Protein AF-A0A2P4QZ65-F1 (afdb_monomer)

Secondary structure (DSSP, 8-state):
-HHHHHHHHHHHHHHTS-TTTTS--SHHHHHHHHTT--PPPPTTS-HHHHHHHHHHT-SSGGGSPPHHHHHHHH-

Foldseek 3Di:
DVLQVVLQVLQCVQPVDHWPPVDDPDPVVVVVLLVPDGGDRDPPDDPLSVVLSCQSSDSDPVSHDDPVVSVVSVD

Mean predicted aligned error: 2.51 Å

Solvent-accessible surface area (backbone atoms only — not comparable to full-atom values): 4602 Å² total; per-residue (Å²): 108,71,50,40,53,49,24,48,49,53,50,24,70,72,62,77,43,68,75,59,74,93,52,70,98,46,72,68,47,55,50,42,45,71,76,52,61,71,75,82,84,66,86,90,63,56,68,68,58,51,53,50,42,53,35,26,54,39,79,54,71,85,70,27,61,54,72,66,62,47,53,67,71,73,107

pLDDT: mean 95.11, std 2.54, range [80.81, 97.88]

Sequence (75 aa):
SDIYSIAMLMWEISSGQPPFINYEHDYYLAMKIIEGIRPKIVPGIPIEYKNLLIQCWDANPLNRPDVKTLLDKIR

InterPro domains:
  IPR000719 Protein kinase domain [PS50011] (1-75)
  IPR001245 Serine-threonine/tyrosine-protein kinase, catalytic domain [PF07714] (1-73)
  IPR011009 Protein kinase-like domain superfamily [SSF56112] (1-72)
  IPR053215 TKL Ser/Thr protein kinase [PTHR45756] (1-74)

Organism: Rhizophagus irregularis (strain DAOM 181602 / DAOM 197198 / MUCL 43194) (NCBI:txid747089)

Radius of gyration: 12.4 Å; Cα contacts (8 Å, |Δi|>4): 50; chains: 1; bounding box: 28×16×34 Å

Structure (mmCIF, N/CA/C/O backbone):
data_AF-A0A2P4QZ65-F1
#
_entry.id   AF-A0A2P4QZ65-F1
#
loop_
_atom_site.group_PDB
_atom_site.id
_atom_site.type_symbol
_atom_site.label_atom_id
_atom_site.label_alt_id
_atom_site.label_comp_id
_atom_site.label_asym_id
_atom_site.label_entity_id
_atom_site.label_seq_id
_atom_site.pdbx_PDB_ins_code
_atom_site.Cartn_x
_atom_site.Cartn_y
_atom_site.Cartn_z
_atom_site.occupancy
_atom_site.B_iso_or_equiv
_atom_site.auth_seq_id
_atom_site.auth_comp_id
_atom_site.auth_asym_id
_atom_site.auth_atom_id
_atom_site.pdbx_PDB_model_num
ATOM 1 N N . SER A 1 1 ? 7.831 -5.764 1.776 1.00 87.81 1 SER A N 1
ATOM 2 C CA . SER A 1 1 ? 7.533 -5.413 3.181 1.00 87.81 1 SER A CA 1
ATOM 3 C C . SER A 1 1 ? 6.059 -5.657 3.399 1.00 87.81 1 SER A C 1
ATOM 5 O O . SER A 1 1 ? 5.278 -5.236 2.552 1.00 87.81 1 SER A O 1
ATOM 7 N N . ASP A 1 2 ? 5.696 -6.319 4.493 1.00 95.81 2 ASP A N 1
ATOM 8 C CA . ASP A 1 2 ? 4.330 -6.803 4.735 1.00 95.81 2 ASP A CA 1
ATOM 9 C C . ASP A 1 2 ? 3.293 -5.677 4.752 1.00 95.81 2 ASP A C 1
ATOM 11 O O . ASP A 1 2 ? 2.228 -5.818 4.165 1.00 95.81 2 ASP A O 1
ATOM 15 N N . ILE A 1 3 ? 3.634 -4.512 5.312 1.00 97.25 3 ILE A N 1
ATOM 16 C CA . ILE A 1 3 ? 2.737 -3.344 5.364 1.00 97.25 3 ILE A CA 1
ATOM 17 C C . ILE A 1 3 ? 2.380 -2.832 3.963 1.00 97.25 3 ILE A C 1
ATOM 19 O O . ILE A 1 3 ? 1.230 -2.489 3.695 1.00 97.25 3 ILE A O 1
ATOM 23 N N . TYR A 1 4 ? 3.344 -2.846 3.038 1.00 96.31 4 TYR A N 1
ATOM 24 C CA . TYR A 1 4 ? 3.082 -2.491 1.64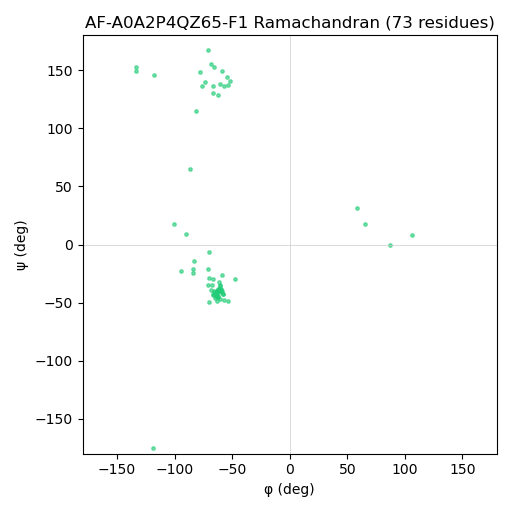3 1.00 96.31 4 TYR A CA 1
ATOM 25 C C . TYR A 1 4 ? 2.154 -3.516 0.977 1.00 96.31 4 TYR A C 1
ATOM 27 O O . TYR A 1 4 ? 1.216 -3.139 0.279 1.00 96.31 4 TYR A O 1
ATOM 35 N N . SER A 1 5 ? 2.387 -4.810 1.216 1.00 96.12 5 SER A N 1
ATOM 36 C CA . SER A 1 5 ? 1.529 -5.876 0.692 1.00 96.12 5 SER A CA 1
ATOM 37 C C . SER A 1 5 ? 0.102 -5.775 1.242 1.00 96.12 5 SER A C 1
ATOM 39 O O . SER A 1 5 ? -0.852 -5.938 0.488 1.00 96.12 5 SER A O 1
ATOM 41 N N . ILE A 1 6 ? -0.065 -5.422 2.521 1.00 96.81 6 ILE A N 1
ATOM 42 C CA . ILE A 1 6 ? -1.385 -5.163 3.115 1.00 96.81 6 ILE A CA 1
ATOM 43 C C . ILE A 1 6 ? -2.063 -3.973 2.431 1.00 96.81 6 ILE A C 1
ATOM 45 O O . ILE A 1 6 ? -3.250 -4.050 2.136 1.00 96.81 6 ILE A O 1
ATOM 49 N N . ALA A 1 7 ? -1.330 -2.908 2.096 1.00 97.12 7 ALA A N 1
ATOM 50 C CA . ALA A 1 7 ? -1.889 -1.798 1.325 1.00 97.12 7 ALA A CA 1
ATOM 51 C C . ALA A 1 7 ? -2.407 -2.250 -0.055 1.00 97.12 7 ALA A C 1
ATOM 53 O O . ALA A 1 7 ? -3.465 -1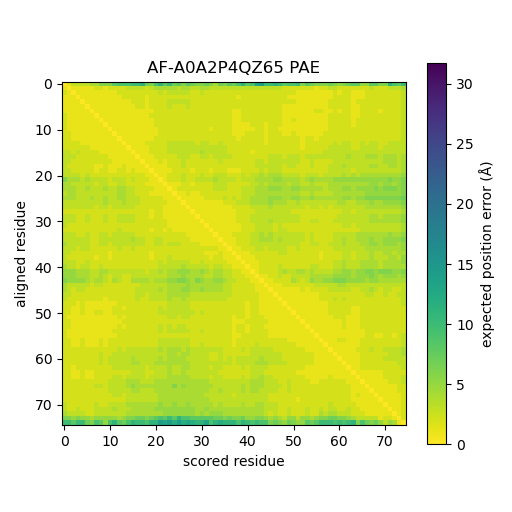.805 -0.494 1.00 97.12 7 ALA A O 1
ATOM 54 N N . MET A 1 8 ? -1.696 -3.159 -0.733 1.00 97.56 8 MET A N 1
ATOM 55 C CA . MET A 1 8 ? -2.167 -3.728 -2.003 1.00 97.56 8 MET A CA 1
ATOM 56 C C . MET A 1 8 ? -3.466 -4.521 -1.817 1.00 97.56 8 MET A C 1
ATOM 58 O O . MET A 1 8 ? -4.398 -4.332 -2.594 1.00 97.56 8 MET A O 1
ATOM 62 N N . LEU A 1 9 ? -3.570 -5.323 -0.753 1.00 97.12 9 LEU A N 1
ATOM 63 C CA . LEU A 1 9 ? -4.801 -6.048 -0.413 1.00 97.12 9 LEU A CA 1
ATOM 64 C C . LEU A 1 9 ? -5.953 -5.102 -0.061 1.00 97.12 9 LEU A C 1
ATOM 66 O O . LEU A 1 9 ? -7.075 -5.296 -0.515 1.00 97.12 9 LEU A O 1
ATOM 70 N N . MET A 1 10 ? -5.687 -4.051 0.716 1.00 96.44 10 MET A N 1
ATOM 71 C CA . MET A 1 10 ? -6.681 -3.027 1.038 1.00 96.44 10 MET A CA 1
ATOM 72 C C . MET A 1 10 ? -7.233 -2.366 -0.233 1.00 96.44 10 MET A C 1
ATOM 74 O O . MET A 1 10 ? -8.441 -2.160 -0.378 1.00 96.44 10 MET A O 1
ATOM 78 N N . TRP A 1 11 ? -6.351 -2.055 -1.185 1.00 97.81 11 TRP A N 1
ATOM 79 C CA . TRP A 1 11 ? -6.756 -1.504 -2.474 1.00 97.81 11 TRP A CA 1
ATOM 80 C C . TRP A 1 11 ? -7.551 -2.510 -3.317 1.00 97.81 11 TRP A C 1
ATOM 82 O O . TRP A 1 11 ? -8.568 -2.137 -3.902 1.00 97.81 11 TRP A O 1
ATOM 92 N N . GLU A 1 12 ? -7.136 -3.777 -3.357 1.00 97.88 12 GLU A N 1
ATOM 93 C CA . GLU A 1 12 ? -7.846 -4.854 -4.063 1.00 97.88 12 GLU A CA 1
ATOM 94 C C . GLU A 1 12 ? -9.261 -5.055 -3.505 1.00 97.88 12 GLU A C 1
ATOM 96 O O . GLU A 1 12 ? -10.224 -5.051 -4.266 1.00 97.88 12 GLU A O 1
ATOM 101 N N . ILE A 1 13 ? -9.416 -5.113 -2.179 1.00 96.12 13 ILE A N 1
ATOM 102 C CA . ILE A 1 13 ? -10.724 -5.218 -1.507 1.00 96.12 13 ILE A CA 1
ATOM 103 C C . ILE A 1 13 ? -11.613 -4.015 -1.846 1.00 96.12 13 ILE A C 1
ATOM 105 O O . ILE A 1 13 ? -12.807 -4.168 -2.090 1.00 96.12 13 ILE A O 1
ATOM 109 N N . SER A 1 14 ? -11.031 -2.816 -1.876 1.00 95.88 14 SER A N 1
ATOM 110 C CA . SER A 1 14 ? -11.764 -1.578 -2.162 1.00 95.88 14 SER A CA 1
ATOM 111 C C . SER A 1 14 ? -12.198 -1.450 -3.621 1.00 95.88 14 SER A C 1
ATOM 113 O O . SER A 1 14 ? -13.228 -0.846 -3.910 1.00 95.88 14 SER A O 1
ATOM 115 N N . SER A 1 15 ? -11.384 -1.953 -4.549 1.00 96.19 15 SER A N 1
ATOM 116 C CA . SER A 1 15 ? -11.613 -1.834 -5.993 1.00 96.19 15 SER A CA 1
ATOM 117 C C . SER A 1 15 ? -12.343 -3.031 -6.594 1.00 96.19 15 SER A C 1
ATOM 119 O O . SER A 1 15 ? -12.937 -2.898 -7.663 1.00 96.19 15 SER A O 1
ATOM 121 N N . GLY A 1 16 ? -12.281 -4.192 -5.938 1.00 96.44 16 GLY A N 1
ATOM 122 C CA . GLY A 1 16 ? -12.689 -5.473 -6.508 1.00 96.44 16 GLY A CA 1
ATOM 123 C C . GLY A 1 16 ? -11.811 -5.920 -7.681 1.00 96.44 16 GLY A C 1
AT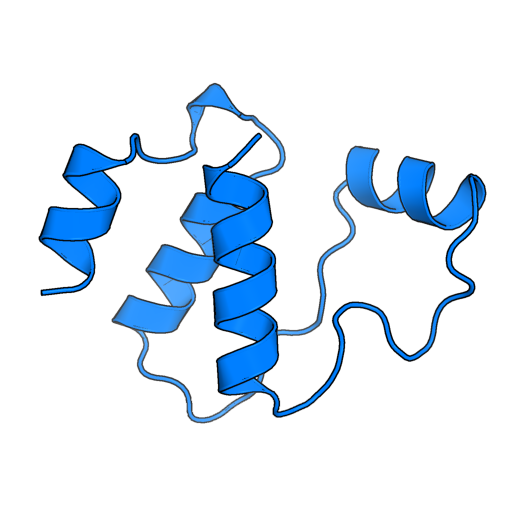OM 124 O O . GLY A 1 16 ? -12.251 -6.747 -8.478 1.00 96.44 16 GLY A O 1
ATOM 125 N N . GLN A 1 17 ? -10.611 -5.350 -7.841 1.00 96.25 17 GLN A N 1
ATOM 126 C CA . GLN A 1 17 ? -9.715 -5.610 -8.968 1.00 96.25 17 GLN A CA 1
ATOM 127 C C . GLN A 1 17 ? -8.274 -5.851 -8.502 1.00 96.25 17 GLN A C 1
ATOM 129 O O . GLN A 1 17 ? -7.835 -5.223 -7.537 1.00 96.25 17 GLN A O 1
ATOM 134 N N . PRO A 1 18 ? -7.498 -6.681 -9.225 1.00 95.62 18 PRO A N 1
ATOM 135 C CA . PRO A 1 18 ? -6.065 -6.810 -8.989 1.00 95.62 18 PRO A CA 1
ATOM 136 C C . PRO A 1 18 ? -5.333 -5.460 -9.111 1.00 95.62 18 PRO A C 1
ATOM 138 O O . PRO A 1 18 ? -5.582 -4.706 -10.064 1.00 95.62 18 PRO A O 1
ATOM 141 N N . PRO A 1 19 ? -4.405 -5.132 -8.192 1.00 95.81 19 PRO A N 1
ATOM 142 C CA . PRO A 1 19 ? -3.550 -3.956 -8.306 1.00 95.81 19 PRO A CA 1
ATOM 143 C C . PRO A 1 19 ? -2.817 -3.937 -9.645 1.00 95.81 19 PRO A C 1
ATOM 145 O O . PRO A 1 19 ? -2.295 -4.951 -10.089 1.00 95.81 19 PRO A O 1
ATOM 148 N N . PHE A 1 20 ? -2.758 -2.765 -10.280 1.00 95.81 20 PHE A N 1
ATOM 149 C CA . PHE A 1 20 ? -2.068 -2.582 -11.561 1.00 95.81 20 PHE A CA 1
ATOM 150 C C . PHE A 1 20 ? -2.581 -3.480 -12.706 1.00 95.81 20 PHE A C 1
ATOM 152 O O . PHE A 1 20 ? -1.823 -3.774 -13.622 1.00 95.81 20 PHE A O 1
ATOM 159 N N . ILE A 1 21 ? -3.874 -3.833 -12.725 1.00 94.69 21 ILE A N 1
ATOM 160 C CA . ILE A 1 21 ? -4.507 -4.662 -13.778 1.00 94.69 21 ILE A CA 1
ATOM 161 C C . ILE A 1 21 ? -4.190 -4.234 -15.226 1.00 94.69 21 ILE A C 1
ATOM 163 O O . ILE A 1 21 ? -4.143 -5.069 -16.122 1.00 94.69 21 ILE A O 1
ATOM 167 N N . ASN A 1 22 ? -3.940 -2.942 -15.458 1.00 93.50 22 ASN A N 1
ATOM 168 C CA . ASN A 1 22 ? -3.633 -2.387 -16.780 1.00 93.50 22 ASN A CA 1
ATOM 169 C C . ASN A 1 22 ? -2.128 -2.365 -17.117 1.00 93.50 22 ASN A C 1
ATOM 171 O O . ASN A 1 22 ? -1.736 -1.716 -18.086 1.00 93.50 22 ASN A O 1
ATOM 175 N N . TYR A 1 23 ? -1.281 -2.997 -16.304 1.00 94.44 23 TYR A N 1
ATOM 176 C CA . TYR A 1 23 ? 0.165 -3.062 -16.501 1.00 94.44 23 TYR A CA 1
ATOM 177 C C . TYR A 1 23 ? 0.624 -4.510 -16.684 1.00 94.44 23 TYR A C 1
ATOM 179 O O . TYR A 1 23 ? 0.113 -5.436 -16.052 1.00 94.44 23 TYR A O 1
ATOM 187 N N . GLU A 1 24 ? 1.647 -4.696 -17.515 1.00 96.12 24 GLU A N 1
ATOM 188 C CA . GLU A 1 24 ? 2.397 -5.947 -17.534 1.00 96.12 24 GLU A CA 1
ATOM 189 C C . GLU A 1 24 ? 3.163 -6.104 -16.216 1.00 96.12 24 GLU A C 1
ATOM 191 O O . GLU A 1 24 ? 3.744 -5.150 -15.697 1.00 96.12 24 GLU A O 1
ATOM 196 N N . HIS A 1 25 ? 3.135 -7.308 -15.646 1.00 94.31 25 HIS A N 1
ATOM 197 C CA . HIS A 1 25 ? 3.752 -7.599 -14.352 1.00 94.31 25 HIS A CA 1
ATOM 198 C C . HIS A 1 25 ? 5.226 -7.968 -14.534 1.00 94.31 25 HIS A C 1
ATOM 200 O O . HIS A 1 25 ? 5.641 -9.103 -14.300 1.00 94.31 25 HIS A O 1
ATOM 206 N N . ASP A 1 26 ? 6.004 -6.997 -15.000 1.00 96.62 26 ASP A N 1
ATOM 207 C CA . ASP A 1 26 ? 7.396 -7.155 -15.395 1.00 96.62 26 ASP A CA 1
ATOM 208 C C . ASP A 1 26 ? 8.358 -6.283 -14.564 1.00 96.62 26 ASP A C 1
ATOM 210 O O . ASP A 1 26 ? 7.991 -5.608 -13.594 1.00 96.62 26 ASP A O 1
ATOM 214 N N . TYR A 1 27 ? 9.635 -6.306 -14.950 1.00 97.31 27 TYR A N 1
ATOM 215 C CA . TYR A 1 27 ? 10.673 -5.491 -14.325 1.00 97.31 27 TYR A CA 1
ATOM 216 C C . TYR A 1 27 ? 10.397 -3.982 -14.440 1.00 97.31 27 TYR A C 1
ATOM 218 O O . TYR A 1 27 ? 10.691 -3.229 -13.510 1.00 97.31 27 TYR A O 1
ATOM 226 N N . TYR A 1 28 ? 9.808 -3.524 -15.548 1.00 97.25 28 TYR A N 1
ATOM 227 C CA . TYR A 1 28 ? 9.514 -2.106 -15.747 1.00 97.25 28 TYR A CA 1
ATOM 228 C C . TYR A 1 28 ? 8.428 -1.622 -14.789 1.00 97.25 28 TYR A C 1
ATOM 230 O O . TYR A 1 28 ? 8.547 -0.525 -14.237 1.00 97.25 28 TYR A O 1
ATOM 238 N N . LEU A 1 29 ? 7.396 -2.432 -14.535 1.00 96.75 29 LEU A N 1
ATOM 239 C CA . LEU A 1 29 ? 6.407 -2.130 -13.504 1.00 96.75 29 LEU A CA 1
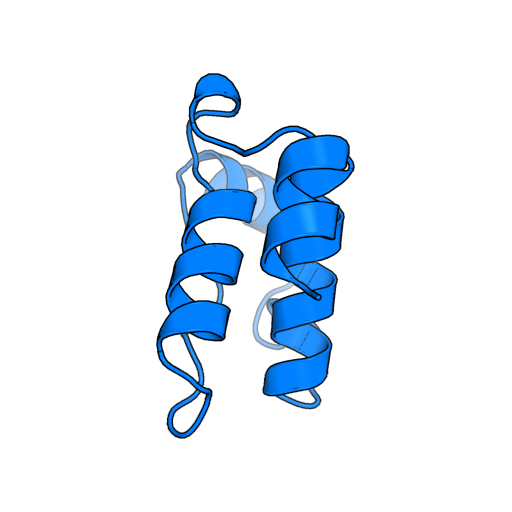ATOM 240 C C . LEU A 1 29 ? 7.052 -2.068 -12.116 1.00 96.75 29 LEU A C 1
ATOM 242 O O . LEU A 1 29 ? 6.790 -1.122 -11.370 1.00 96.75 29 LEU A O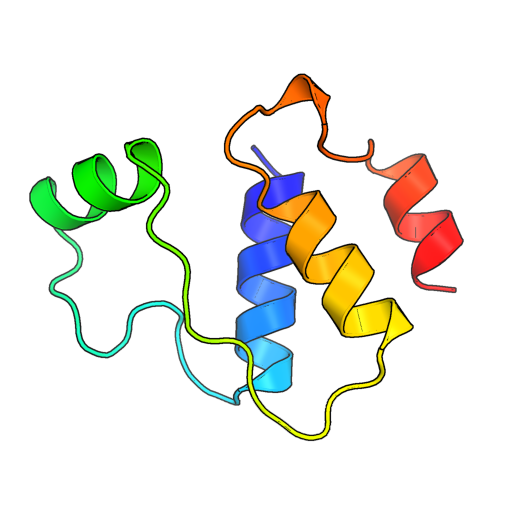 1
ATOM 246 N N . ALA A 1 30 ? 7.930 -3.017 -11.782 1.00 95.38 30 ALA A N 1
ATOM 247 C CA . ALA A 1 30 ? 8.638 -3.009 -10.502 1.00 95.38 30 ALA A CA 1
ATOM 248 C C . ALA A 1 30 ? 9.451 -1.716 -10.298 1.00 95.38 30 ALA A C 1
ATOM 250 O O . ALA A 1 30 ? 9.374 -1.110 -9.227 1.00 95.38 30 ALA A O 1
ATOM 251 N N . MET A 1 31 ? 10.155 -1.237 -11.332 1.00 96.44 31 MET A N 1
ATOM 252 C CA . MET A 1 31 ? 10.884 0.037 -11.266 1.00 96.44 31 MET A CA 1
ATOM 253 C C . MET A 1 31 ? 9.944 1.231 -11.086 1.00 96.44 31 MET A C 1
ATOM 255 O O . MET A 1 31 ? 10.175 2.051 -10.201 1.00 96.44 31 MET A O 1
ATOM 259 N N . LYS A 1 32 ? 8.824 1.292 -11.818 1.00 95.56 32 LYS A N 1
ATOM 260 C CA . LYS A 1 32 ? 7.825 2.363 -11.635 1.00 95.56 32 LYS A CA 1
ATOM 261 C C . LYS A 1 32 ? 7.243 2.380 -10.217 1.00 95.56 32 LYS A C 1
ATOM 263 O O . LYS A 1 32 ? 6.963 3.447 -9.672 1.00 95.56 32 LYS A O 1
ATOM 268 N N . ILE A 1 33 ? 7.051 1.211 -9.599 1.00 94.88 33 ILE A N 1
ATOM 269 C CA . ILE A 1 33 ? 6.582 1.090 -8.206 1.00 94.88 33 ILE A CA 1
ATOM 270 C C . ILE A 1 33 ? 7.606 1.670 -7.229 1.00 94.88 33 ILE A C 1
ATOM 272 O O . ILE A 1 33 ? 7.218 2.393 -6.301 1.00 94.88 33 ILE A O 1
ATOM 276 N N . ILE A 1 34 ? 8.892 1.394 -7.457 1.00 91.75 34 ILE A N 1
ATOM 277 C CA . ILE A 1 34 ? 10.003 1.969 -6.688 1.00 91.75 34 ILE A CA 1
ATOM 278 C C . ILE A 1 34 ? 10.046 3.495 -6.866 1.00 91.75 34 ILE A C 1
ATOM 280 O O . ILE A 1 34 ? 10.202 4.210 -5.880 1.00 91.75 34 ILE A O 1
ATOM 284 N N . GLU A 1 35 ? 9.803 3.997 -8.080 1.00 92.12 35 GLU A N 1
ATOM 285 C CA . GLU A 1 35 ? 9.702 5.434 -8.394 1.00 92.12 35 GLU A CA 1
ATOM 286 C C . GLU A 1 35 ? 8.443 6.111 -7.824 1.00 92.12 35 GLU A C 1
ATOM 288 O O . GLU A 1 35 ? 8.311 7.332 -7.877 1.00 92.12 35 GLU A O 1
ATOM 293 N N . GLY A 1 36 ? 7.522 5.342 -7.239 1.00 91.75 36 GLY A N 1
ATOM 294 C CA . GLY A 1 36 ? 6.383 5.881 -6.501 1.00 91.75 36 GLY A CA 1
ATOM 295 C C . GLY A 1 36 ? 5.037 5.785 -7.211 1.00 91.75 36 GLY A C 1
ATOM 296 O O . GLY A 1 36 ? 4.059 6.308 -6.676 1.00 91.75 36 GLY A O 1
ATOM 297 N N . ILE A 1 37 ? 4.918 5.094 -8.354 1.00 94.62 37 ILE A N 1
ATOM 298 C CA . ILE A 1 37 ? 3.595 4.867 -8.956 1.00 94.62 37 ILE A CA 1
ATOM 299 C C . ILE A 1 37 ? 2.706 4.076 -7.990 1.00 94.62 37 ILE A C 1
ATOM 301 O O . ILE A 1 37 ? 3.152 3.129 -7.333 1.00 94.62 37 ILE A O 1
ATOM 305 N N 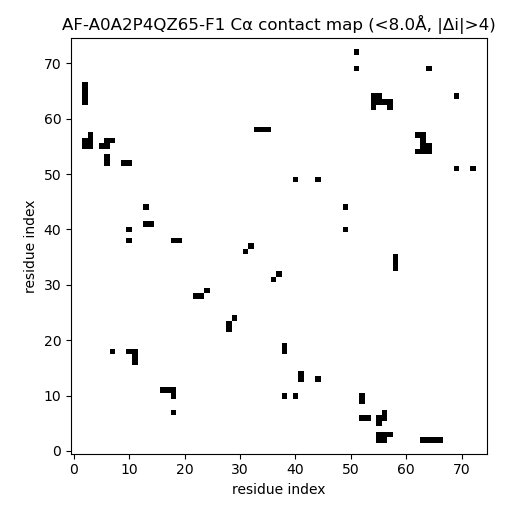. ARG A 1 38 ? 1.435 4.463 -7.885 1.00 95.75 38 ARG A N 1
ATOM 306 C CA . ARG A 1 38 ? 0.432 3.783 -7.058 1.00 95.75 38 ARG A CA 1
ATOM 307 C C . ARG A 1 38 ? -0.859 3.584 -7.847 1.00 95.75 38 ARG A C 1
ATOM 309 O O . ARG A 1 3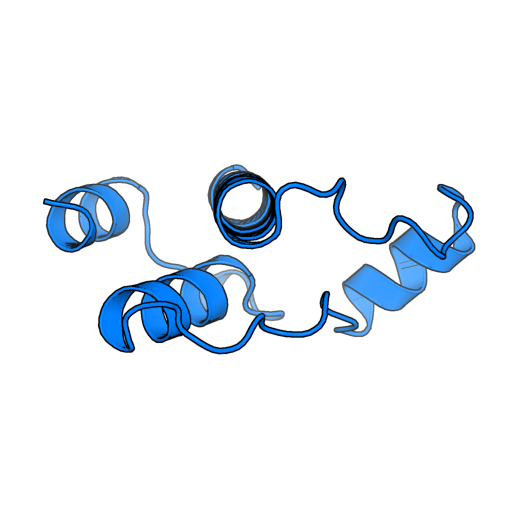8 ? -1.141 4.384 -8.743 1.00 95.75 38 ARG A O 1
ATOM 316 N N . PRO A 1 39 ? -1.657 2.554 -7.521 1.00 95.81 39 PRO A N 1
ATOM 317 C CA . PRO A 1 39 ? -2.986 2.406 -8.089 1.00 95.81 39 PRO A CA 1
ATOM 318 C C . PRO A 1 39 ? -3.859 3.626 -7.770 1.00 95.81 39 PRO A C 1
ATOM 320 O O . PRO A 1 39 ? -3.721 4.266 -6.723 1.00 95.81 39 PRO A O 1
ATOM 323 N N . LYS A 1 40 ? -4.789 3.956 -8.668 1.00 94.69 40 LYS A N 1
ATOM 324 C CA . LYS A 1 40 ? -5.708 5.078 -8.458 1.00 94.69 40 LYS A CA 1
ATOM 325 C C . LYS A 1 40 ? -6.646 4.769 -7.291 1.00 94.69 40 LYS A C 1
ATOM 327 O O . LYS A 1 40 ? -7.269 3.712 -7.262 1.00 94.69 40 LYS A O 1
ATOM 332 N N . ILE A 1 41 ? -6.781 5.699 -6.348 1.00 94.62 41 ILE A N 1
ATOM 333 C CA . ILE A 1 41 ? -7.750 5.568 -5.253 1.00 94.62 41 ILE A CA 1
ATOM 334 C C . ILE A 1 41 ? -9.173 5.533 -5.822 1.00 94.62 41 ILE A C 1
ATOM 336 O O . ILE A 1 41 ? -9.559 6.408 -6.603 1.00 94.62 41 ILE A O 1
ATOM 340 N N . VAL A 1 42 ? -9.941 4.529 -5.406 1.00 93.50 42 VAL A N 1
ATOM 341 C CA . VAL A 1 42 ? -11.341 4.346 -5.798 1.00 93.50 42 VAL A CA 1
ATOM 342 C C . VAL A 1 42 ? -12.220 5.345 -5.030 1.00 93.50 42 VAL A C 1
ATOM 344 O O . VAL A 1 42 ? -11.999 5.553 -3.833 1.00 93.50 42 VAL A O 1
ATOM 347 N N . PRO A 1 43 ? -13.188 6.012 -5.684 1.00 94.12 43 PRO A N 1
ATOM 348 C CA . PRO A 1 43 ? -14.130 6.883 -4.989 1.00 94.12 43 PRO A CA 1
ATOM 349 C C . PRO A 1 43 ? -15.078 6.077 -4.088 1.00 94.12 43 PRO A C 1
ATOM 351 O O . PRO A 1 43 ? -15.351 4.911 -4.348 1.00 94.12 43 PRO A O 1
ATOM 354 N N . GLY A 1 44 ? -15.619 6.715 -3.049 1.00 93.62 44 GLY A N 1
ATOM 355 C CA . GLY A 1 44 ? -16.649 6.112 -2.192 1.00 93.62 44 GLY A CA 1
ATOM 356 C C . GLY A 1 44 ? -16.132 5.266 -1.025 1.00 93.62 44 GLY A C 1
ATOM 357 O O . GLY A 1 44 ? -16.943 4.787 -0.239 1.00 93.62 44 GLY A O 1
ATOM 358 N N . ILE A 1 45 ? -14.813 5.119 -0.861 1.00 95.31 45 ILE A N 1
ATOM 359 C CA . ILE A 1 45 ? -14.237 4.510 0.348 1.00 95.31 45 ILE 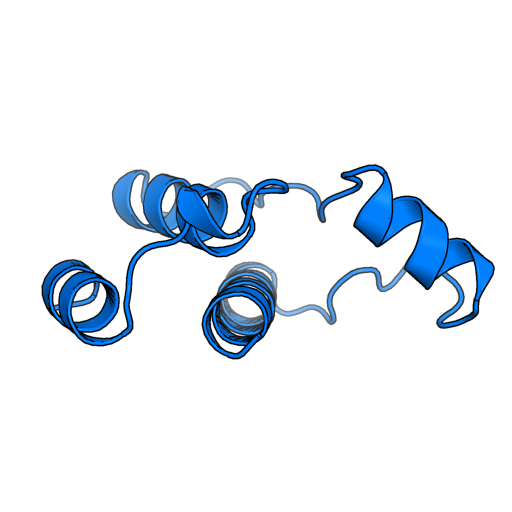A CA 1
ATOM 360 C C . ILE A 1 45 ? -14.225 5.503 1.528 1.00 95.31 45 ILE A C 1
ATOM 362 O O . ILE A 1 45 ? -14.048 6.706 1.295 1.00 95.31 45 ILE A O 1
ATOM 366 N N . PRO A 1 46 ? -14.359 5.033 2.787 1.00 95.56 46 PRO A N 1
ATOM 367 C CA . PRO A 1 46 ? -14.219 5.879 3.974 1.00 95.56 46 PRO A CA 1
ATOM 368 C C . PRO A 1 46 ? -12.883 6.633 3.996 1.00 95.56 46 PRO A C 1
ATOM 370 O O . PRO A 1 46 ? -11.849 6.106 3.570 1.00 95.56 46 PRO A O 1
ATOM 373 N N . ILE A 1 47 ? -12.884 7.871 4.496 1.00 95.56 47 ILE A N 1
ATOM 374 C CA . ILE A 1 47 ? -11.697 8.736 4.443 1.00 95.56 47 ILE A CA 1
ATOM 375 C C . ILE A 1 47 ? -10.562 8.209 5.326 1.00 95.56 47 ILE A C 1
ATOM 377 O O . ILE A 1 47 ? -9.395 8.276 4.943 1.00 95.56 47 ILE A O 1
ATOM 381 N N . GLU A 1 48 ? -10.898 7.608 6.461 1.00 94.62 48 GLU A N 1
ATOM 382 C CA . GLU A 1 48 ? -9.969 6.959 7.380 1.00 94.62 48 GLU A CA 1
ATOM 383 C C . GLU A 1 48 ? -9.283 5.774 6.697 1.00 94.62 48 GLU A C 1
ATOM 385 O O . GLU A 1 48 ? -8.057 5.658 6.736 1.00 94.62 48 GLU A O 1
ATOM 390 N N . TYR A 1 49 ? -10.059 4.954 5.980 1.00 95.38 49 TYR A N 1
ATOM 391 C CA . TYR A 1 49 ? -9.547 3.821 5.211 1.00 95.38 49 TYR A CA 1
ATOM 392 C C . TYR A 1 49 ? -8.602 4.281 4.099 1.00 95.38 49 TYR A C 1
ATOM 394 O O . TYR A 1 49 ? -7.506 3.741 3.945 1.00 95.38 49 TYR A O 1
ATOM 402 N N . LYS A 1 50 ? -8.990 5.325 3.353 1.00 96.62 50 LYS A N 1
ATOM 403 C CA . LYS A 1 50 ? -8.141 5.947 2.328 1.00 96.62 50 LYS A CA 1
ATOM 404 C C . LYS A 1 50 ? -6.815 6.426 2.914 1.00 96.62 50 LYS A C 1
ATOM 406 O O . LYS A 1 50 ? -5.763 6.168 2.334 1.00 96.62 50 LYS A O 1
ATOM 411 N N . ASN A 1 51 ? -6.856 7.138 4.035 1.00 96.38 51 ASN A N 1
ATOM 412 C CA . ASN A 1 51 ? -5.656 7.681 4.666 1.00 96.38 51 ASN A CA 1
ATOM 413 C C . ASN A 1 51 ? -4.736 6.559 5.156 1.00 96.38 51 ASN A C 1
ATOM 415 O O . ASN A 1 51 ? -3.525 6.633 4.960 1.00 96.38 51 ASN A O 1
ATOM 419 N N . LEU A 1 52 ? -5.308 5.501 5.732 1.00 96.56 52 LEU A N 1
ATOM 420 C CA . LEU A 1 52 ? -4.558 4.334 6.182 1.00 96.56 52 LEU A CA 1
ATOM 421 C C . LEU A 1 52 ? -3.905 3.583 5.017 1.00 96.56 52 LEU A C 1
ATOM 423 O O . LEU A 1 52 ? -2.714 3.284 5.076 1.00 96.56 52 LEU A O 1
ATOM 427 N N . LEU A 1 53 ? -4.657 3.346 3.939 1.00 96.81 53 LEU A N 1
ATOM 428 C CA . LEU A 1 53 ? -4.152 2.779 2.690 1.00 96.81 53 LEU A CA 1
ATOM 429 C C . LEU A 1 53 ? -2.961 3.592 2.163 1.00 96.81 53 LEU A C 1
ATOM 431 O O . LEU A 1 53 ? -1.911 3.024 1.858 1.00 96.81 53 LEU A O 1
ATOM 435 N N . ILE A 1 54 ? -3.107 4.923 2.115 1.00 97.06 54 ILE A N 1
ATOM 436 C CA . ILE A 1 54 ? -2.050 5.819 1.639 1.00 97.06 54 ILE A CA 1
ATOM 437 C C . ILE A 1 54 ? -0.806 5.753 2.523 1.00 97.06 54 ILE A C 1
ATOM 439 O O . ILE A 1 54 ? 0.314 5.728 2.014 1.00 97.06 54 ILE A O 1
ATOM 443 N N . GLN A 1 55 ? -0.991 5.676 3.838 1.00 96.88 55 GLN A N 1
ATOM 444 C CA . GLN A 1 55 ? 0.116 5.556 4.779 1.00 96.88 55 GLN A CA 1
ATOM 445 C C . GLN A 1 55 ? 0.865 4.222 4.614 1.00 96.88 55 GLN A C 1
ATOM 447 O O . GLN A 1 55 ? 2.093 4.181 4.667 1.00 96.88 55 GLN A O 1
ATOM 452 N N . CYS A 1 56 ? 0.148 3.119 4.390 1.00 97.31 56 CYS A N 1
ATOM 453 C CA . CYS A 1 56 ? 0.748 1.786 4.305 1.00 97.31 56 CYS A CA 1
ATOM 454 C C . CYS A 1 56 ? 1.590 1.578 3.037 1.00 97.31 56 CYS A C 1
ATOM 456 O O . CYS A 1 56 ? 2.567 0.826 3.066 1.00 97.31 56 CYS A O 1
ATOM 458 N N . TRP A 1 57 ? 1.269 2.261 1.934 1.00 96.50 57 TRP A N 1
ATOM 459 C CA . TRP A 1 57 ? 2.042 2.181 0.690 1.00 96.50 57 TRP A CA 1
ATOM 460 C C . TRP A 1 57 ? 3.000 3.358 0.460 1.00 96.50 57 TRP A C 1
ATOM 462 O O . TRP A 1 57 ? 3.428 3.575 -0.680 1.00 96.50 57 TRP A O 1
ATOM 472 N N . ASP A 1 58 ? 3.330 4.141 1.494 1.00 95.69 58 ASP A N 1
ATOM 473 C CA . ASP A 1 58 ? 4.256 5.277 1.375 1.00 95.69 58 ASP A CA 1
ATOM 474 C C . ASP A 1 58 ? 5.569 4.840 0.696 1.00 95.69 58 ASP A C 1
ATOM 476 O O . ASP A 1 58 ? 6.052 3.717 0.895 1.00 95.69 58 ASP A O 1
ATOM 480 N N . ALA A 1 59 ? 6.119 5.685 -0.178 1.00 92.81 59 ALA A N 1
ATOM 481 C CA . ALA A 1 59 ? 7.368 5.394 -0.877 1.00 92.81 59 ALA A CA 1
ATOM 482 C C . ALA A 1 59 ? 8.534 5.230 0.105 1.00 92.81 59 ALA A C 1
ATOM 484 O O . ALA A 1 59 ? 9.333 4.309 -0.062 1.00 92.81 59 ALA A O 1
ATOM 485 N N . ASN A 1 60 ? 8.574 6.042 1.162 1.00 92.38 60 ASN A N 1
ATOM 486 C CA . ASN A 1 60 ? 9.512 5.901 2.260 1.00 92.38 60 ASN A CA 1
ATOM 487 C C . ASN A 1 60 ? 9.009 4.833 3.252 1.00 92.38 60 ASN A C 1
ATOM 489 O O . ASN A 1 60 ? 7.998 5.044 3.929 1.00 92.38 60 ASN A O 1
ATOM 493 N N . PRO A 1 61 ? 9.715 3.697 3.413 1.00 92.25 61 PRO A N 1
ATOM 494 C CA . PRO A 1 61 ? 9.311 2.652 4.349 1.00 92.25 61 PRO A CA 1
ATOM 495 C C . PRO A 1 61 ? 9.208 3.118 5.806 1.00 92.25 61 PRO A C 1
ATOM 497 O O . PRO A 1 61 ? 8.432 2.532 6.552 1.00 92.25 61 PRO A O 1
ATOM 500 N N . LEU A 1 62 ? 9.944 4.164 6.201 1.00 94.75 62 LEU A N 1
ATOM 501 C CA . LEU A 1 62 ? 9.931 4.703 7.568 1.00 94.75 62 LEU A CA 1
ATOM 502 C C . LEU A 1 62 ? 8.631 5.440 7.920 1.00 94.75 62 LEU A C 1
ATOM 504 O O . LEU A 1 62 ? 8.317 5.587 9.096 1.00 94.75 62 LEU A O 1
ATOM 508 N N . ASN A 1 63 ? 7.873 5.891 6.919 1.00 95.81 63 ASN A N 1
ATOM 509 C CA . ASN A 1 63 ? 6.584 6.558 7.126 1.00 95.81 63 ASN A CA 1
ATOM 510 C C . ASN A 1 63 ? 5.427 5.562 7.304 1.00 95.81 63 ASN A C 1
ATOM 512 O O . ASN A 1 63 ? 4.322 5.941 7.714 1.00 95.81 63 ASN A O 1
ATOM 516 N N . ARG A 1 64 ? 5.661 4.289 6.963 1.00 96.94 64 ARG A N 1
ATOM 517 C CA . ARG A 1 64 ? 4.655 3.234 7.058 1.00 96.94 64 ARG A CA 1
ATOM 518 C C . ARG A 1 64 ? 4.448 2.869 8.530 1.00 96.94 64 ARG A C 1
ATOM 520 O O . ARG A 1 64 ? 5.425 2.791 9.274 1.00 96.94 64 ARG A O 1
ATOM 527 N N . PRO A 1 65 ? 3.201 2.633 8.967 1.00 97.06 65 PRO A N 1
ATOM 528 C CA . PRO A 1 65 ? 2.949 2.187 10.329 1.00 97.06 65 PRO A CA 1
ATOM 529 C C . PRO A 1 65 ? 3.541 0.791 10.543 1.00 97.06 65 PRO A C 1
ATOM 531 O O . PRO A 1 65 ? 3.620 -0.007 9.608 1.00 97.06 65 PRO A O 1
ATOM 534 N N . ASP A 1 66 ? 3.903 0.469 11.781 1.00 96.00 66 ASP A N 1
ATOM 535 C CA . ASP A 1 66 ? 4.130 -0.924 12.155 1.00 96.00 66 ASP A CA 1
ATOM 536 C C . ASP A 1 66 ? 2.803 -1.702 12.221 1.00 96.00 66 ASP A C 1
ATOM 538 O O . ASP A 1 66 ? 1.704 -1.137 12.199 1.00 96.00 66 ASP A O 1
ATOM 542 N N . VAL A 1 67 ? 2.903 -3.031 12.298 1.00 94.62 67 VAL A N 1
ATOM 543 C CA . VAL A 1 67 ? 1.729 -3.915 12.296 1.00 94.62 67 VAL A CA 1
ATOM 544 C C . VAL A 1 67 ? 0.798 -3.657 13.483 1.00 94.62 67 VAL A C 1
ATOM 546 O O . VAL A 1 67 ? -0.415 -3.788 13.346 1.00 94.62 67 VAL A O 1
ATOM 549 N N . LYS A 1 68 ? 1.337 -3.253 14.639 1.00 95.75 68 LYS A N 1
ATOM 550 C CA . LYS A 1 68 ? 0.544 -2.988 15.842 1.00 95.75 68 LYS A CA 1
ATOM 551 C C . LYS A 1 68 ? -0.300 -1.728 15.652 1.00 95.75 68 LYS A C 1
ATOM 553 O O . LYS A 1 68 ? -1.512 -1.773 15.817 1.00 95.75 68 LYS A O 1
ATOM 558 N N . THR A 1 69 ? 0.334 -0.649 15.207 1.00 95.56 69 THR A N 1
ATOM 559 C CA . THR A 1 69 ? -0.309 0.624 14.869 1.00 95.56 69 THR A CA 1
ATOM 560 C C . THR A 1 69 ? -1.360 0.439 13.778 1.00 95.56 69 THR A C 1
ATOM 562 O O . THR A 1 69 ? -2.431 1.035 13.842 1.00 95.56 69 THR A O 1
ATOM 565 N N . LEU A 1 70 ? -1.072 -0.391 12.773 1.00 95.25 70 LEU A N 1
ATOM 566 C CA . LEU A 1 70 ? -2.024 -0.720 11.716 1.00 95.25 70 LEU A CA 1
ATOM 567 C C . LEU A 1 70 ? -3.261 -1.443 12.270 1.00 95.25 70 LEU A C 1
ATOM 569 O O . LEU A 1 70 ? -4.381 -1.038 11.970 1.00 95.25 70 LEU A O 1
ATOM 573 N N . LEU A 1 71 ? -3.073 -2.471 13.102 1.00 94.06 71 LEU A N 1
ATOM 574 C CA . LEU A 1 71 ? -4.173 -3.210 13.731 1.00 94.06 71 LEU A CA 1
ATOM 575 C C . LEU A 1 71 ? -5.042 -2.317 14.621 1.00 94.06 71 LEU A C 1
ATOM 577 O O . LEU A 1 71 ? -6.265 -2.439 14.588 1.00 94.06 71 LEU A O 1
ATOM 581 N N . ASP A 1 72 ? -4.426 -1.404 15.371 1.00 95.00 72 ASP A N 1
ATOM 582 C CA . ASP A 1 72 ? -5.145 -0.460 16.229 1.00 95.00 72 ASP A CA 1
ATOM 583 C C . ASP A 1 72 ? -5.988 0.538 15.416 1.00 95.00 72 ASP A C 1
ATOM 585 O O . ASP A 1 72 ? -7.035 0.967 15.888 1.00 95.00 72 ASP A O 1
ATOM 589 N N . LYS A 1 73 ? -5.571 0.882 14.188 1.00 92.81 73 LYS A N 1
ATOM 590 C CA . LYS A 1 73 ? -6.311 1.787 13.287 1.00 92.81 73 LYS A CA 1
ATOM 591 C C . LYS A 1 73 ? -7.413 1.112 12.462 1.00 92.81 73 LYS A C 1
ATOM 593 O O . LYS A 1 73 ? -8.259 1.818 11.924 1.00 92.81 73 LYS A O 1
ATOM 598 N N . ILE A 1 74 ? -7.354 -0.208 12.278 1.00 87.62 74 ILE A N 1
ATOM 59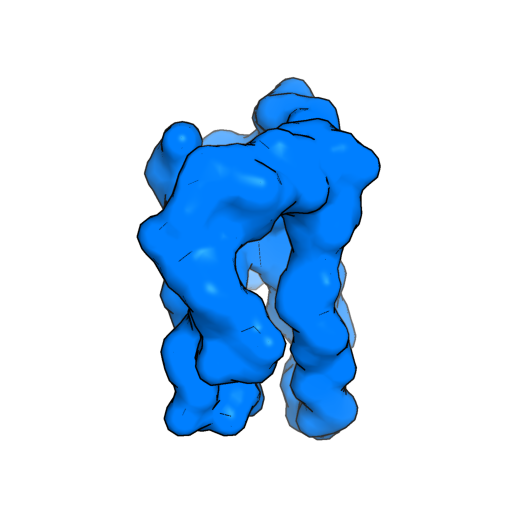9 C CA . ILE A 1 74 ? -8.360 -0.974 11.512 1.00 87.62 74 ILE A CA 1
ATOM 600 C C . ILE A 1 74 ? -9.573 -1.343 12.379 1.00 87.62 74 ILE A C 1
ATOM 602 O O . ILE A 1 74 ? -10.650 -1.586 11.836 1.00 87.62 74 ILE A O 1
ATOM 606 N N . ARG A 1 75 ? -9.389 -1.421 13.700 1.00 80.81 75 ARG A N 1
ATOM 607 C CA . ARG A 1 75 ? -10.455 -1.683 14.675 1.00 80.81 75 ARG A CA 1
ATOM 608 C C . ARG A 1 75 ? -11.418 -0.511 14.803 1.00 80.81 75 ARG A C 1
ATOM 610 O O . ARG A 1 75 ? -12.619 -0.809 14.976 1.00 80.81 75 ARG A O 1
#

Nearest PDB structures (foldseek):
  7mgj-assembly4_D  TM=8.846E-01  e=2.008E-04  Homo sapiens
  6b5j-assembly3_C  TM=8.825E-01  e=2.278E-04  Homo sapiens
  7mgk-assembly2_B  TM=8.860E-01  e=2.583E-04  Homo sapiens
  4yfi-assembly2_D  TM=9.032E-01  e=3.539E-04  Homo sapiens
  7mgj-assembly2_B  TM=8.801E-01  e=2.930E-04  Homo sapiens